Protein AF-A0A9W6LU51-F1 (afdb_monomer)

Foldseek 3Di:
DDPPDDDQWAAQVRVCVLVVHHDDPVNVVVCVVVVQKDFDFFDPDVVSGTIIGGDVVVCVVVVHPDPVPDDDSVPPPDPPPDPPDPPPPVVVVCVVVDDPDDDDDDDPPPDPDPPDPDD

Solvent-accessible surface area (backbone atoms only — not comparable to full-atom values): 7928 Å² total; per-residue (Å²): 134,85,83,77,90,74,73,75,58,42,34,61,70,53,46,18,67,71,72,74,48,89,64,59,72,63,59,54,51,50,38,34,76,70,46,31,29,42,84,42,71,58,39,100,48,95,85,48,48,66,9,38,24,74,36,76,49,34,33,62,78,70,73,37,96,47,87,82,71,58,78,57,81,94,68,62,84,61,86,74,77,65,91,68,70,81,80,58,59,63,61,54,51,45,69,75,68,51,90,76,83,83,84,89,80,82,88,77,78,78,75,81,75,83,79,76,83,79,131

Organism: NCBI:txid29468

Mean predicted aligned error: 16.11 Å

Nearest PDB structures (foldseek):
  3w6j-assembly2_E  TM=8.479E-01  e=8.501E-04  Geobacillus stearothermophilus
  4i98-assembly1_B  TM=8.584E-01  e=2.262E-03  Streptococcus pneumoniae P1031
  3w6j-assembly1_C  TM=8.618E-01  e=3.345E-03  Geobacillus stearothermophilus
  1t6s-assembly1_A  TM=7.977E-01  e=8.900E-03  Chlorobaculum tepidum TLS
  4i98-assembly1_C  TM=8.312E-01  e=1.824E-02  Streptococcus pneumoniae P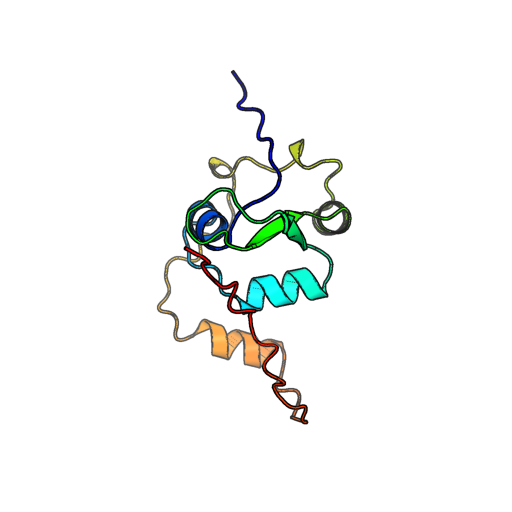1031

Structure (mmCIF, N/CA/C/O backbone):
data_AF-A0A9W6LU51-F1
#
_entry.id   AF-A0A9W6LU51-F1
#
loop_
_atom_site.group_PDB
_atom_site.id
_atom_site.type_sy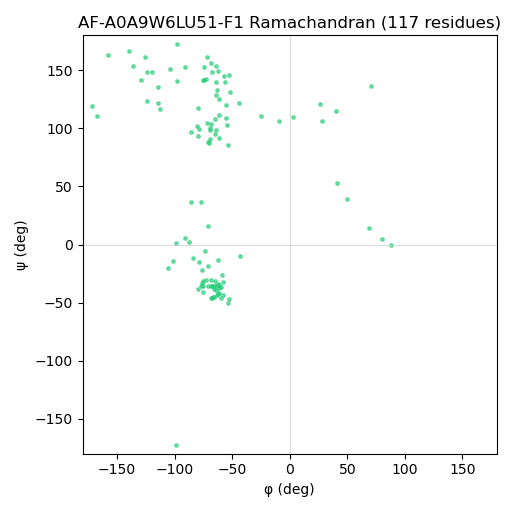mbol
_atom_site.label_atom_id
_atom_site.label_alt_id
_atom_site.label_comp_id
_atom_site.label_asym_id
_atom_site.label_entity_id
_atom_site.label_seq_id
_atom_site.pdbx_PDB_ins_code
_atom_site.Cartn_x
_atom_site.Cartn_y
_atom_site.Cartn_z
_atom_site.occupancy
_atom_site.B_iso_or_equiv
_atom_site.auth_seq_id
_atom_site.auth_comp_id
_atom_site.auth_asym_id
_atom_site.auth_atom_id
_atom_site.pdbx_PDB_model_num
ATOM 1 N N . MET A 1 1 ? 15.615 -6.935 19.944 1.00 36.06 1 MET A N 1
ATOM 2 C CA . MET A 1 1 ? 15.507 -5.647 19.219 1.00 36.06 1 MET A CA 1
ATOM 3 C C . MET A 1 1 ? 14.364 -5.742 18.215 1.00 36.06 1 MET A C 1
ATOM 5 O O . MET A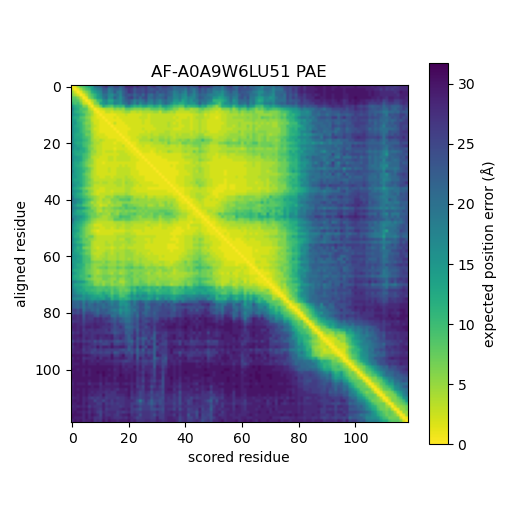 1 1 ? 14.426 -6.615 17.362 1.00 36.06 1 MET A O 1
ATOM 9 N N . ARG A 1 2 ? 13.311 -4.916 18.309 1.00 37.72 2 ARG A N 1
ATOM 10 C CA . ARG A 1 2 ? 12.235 -4.903 17.297 1.00 37.72 2 ARG A CA 1
ATOM 11 C C . ARG A 1 2 ? 12.727 -4.102 16.091 1.00 37.72 2 ARG A C 1
ATOM 13 O O . ARG A 1 2 ? 13.061 -2.927 16.253 1.00 37.72 2 ARG A O 1
ATOM 20 N N . ARG A 1 3 ? 12.844 -4.732 14.916 1.00 41.06 3 ARG A N 1
ATOM 21 C CA . ARG A 1 3 ? 13.161 -4.019 13.670 1.00 41.06 3 ARG A CA 1
ATOM 22 C C . ARG A 1 3 ? 12.025 -3.033 13.423 1.00 41.06 3 ARG A C 1
ATOM 24 O O . ARG A 1 3 ? 10.886 -3.425 13.211 1.00 41.06 3 ARG A O 1
ATOM 31 N N . ARG A 1 4 ? 12.322 -1.744 13.548 1.00 39.88 4 ARG A N 1
ATOM 32 C CA . ARG A 1 4 ? 11.368 -0.678 13.266 1.00 39.88 4 ARG A CA 1
ATOM 33 C C . ARG A 1 4 ? 11.345 -0.539 11.744 1.00 39.88 4 ARG A C 1
ATOM 35 O O . ARG A 1 4 ? 12.278 0.017 11.178 1.00 39.88 4 ARG A O 1
ATOM 42 N N . ALA A 1 5 ? 10.348 -1.124 11.088 1.00 40.16 5 ALA A N 1
ATOM 43 C CA . ALA A 1 5 ? 10.171 -0.955 9.653 1.00 40.16 5 ALA A CA 1
ATOM 44 C C . ALA A 1 5 ? 9.735 0.496 9.369 1.00 40.16 5 ALA A C 1
ATOM 46 O O . ALA A 1 5 ? 8.584 0.871 9.567 1.00 40.16 5 ALA A O 1
ATOM 47 N N . SER A 1 6 ? 10.687 1.324 8.954 1.00 40.72 6 SER A N 1
ATOM 48 C CA . SER A 1 6 ? 10.482 2.476 8.069 1.00 40.72 6 SER A CA 1
ATOM 49 C C . SER A 1 6 ? 11.438 2.218 6.903 1.00 40.72 6 SER A C 1
ATOM 51 O O . SER A 1 6 ? 12.613 1.979 7.192 1.00 40.72 6 SER A O 1
ATOM 53 N N . PRO A 1 7 ? 10.983 2.158 5.634 1.00 50.00 7 PRO A N 1
ATOM 54 C CA . PRO A 1 7 ? 10.007 3.051 5.000 1.00 50.00 7 PRO A CA 1
ATOM 55 C C . PRO A 1 7 ? 8.782 2.320 4.408 1.00 50.00 7 PRO A C 1
ATOM 57 O O . PRO A 1 7 ? 8.881 1.204 3.915 1.00 50.00 7 PRO A O 1
ATOM 60 N N . SER A 1 8 ? 7.615 2.965 4.413 1.00 61.12 8 SER A N 1
ATOM 61 C CA . SER A 1 8 ? 6.321 2.429 3.946 1.00 61.12 8 SER A CA 1
ATOM 62 C C . SER A 1 8 ? 6.201 2.250 2.422 1.00 61.12 8 SER A C 1
ATOM 64 O O . SER A 1 8 ? 5.089 2.139 1.914 1.00 61.12 8 SER A O 1
ATOM 66 N N . SER A 1 9 ? 7.318 2.262 1.692 1.00 75.75 9 SER A N 1
ATOM 67 C CA . SER A 1 9 ? 7.374 2.208 0.230 1.00 75.75 9 SER A CA 1
ATOM 68 C C . SER A 1 9 ? 8.040 0.919 -0.255 1.00 75.75 9 SER A C 1
ATOM 70 O O . SER A 1 9 ? 9.206 0.683 0.065 1.00 75.75 9 SER A O 1
ATOM 72 N N . LEU A 1 10 ? 7.340 0.119 -1.063 1.00 86.56 10 LEU A N 1
ATOM 73 C CA . LEU A 1 10 ? 7.857 -1.124 -1.656 1.00 86.56 10 LEU A CA 1
ATOM 74 C C . LEU A 1 10 ? 7.614 -1.159 -3.167 1.00 86.56 10 LEU A C 1
ATOM 76 O O . LEU A 1 10 ? 6.563 -0.742 -3.647 1.00 86.56 10 LEU A O 1
ATOM 80 N N . THR A 1 11 ? 8.571 -1.678 -3.936 1.00 90.75 11 THR A N 1
ATOM 81 C CA . THR A 1 11 ? 8.373 -1.941 -5.372 1.00 90.75 11 THR A CA 1
ATOM 82 C C . THR A 1 11 ? 7.433 -3.128 -5.568 1.00 90.75 11 THR A C 1
ATOM 84 O O . THR A 1 11 ? 7.282 -3.946 -4.661 1.00 90.75 11 THR A O 1
ATOM 87 N N . ARG A 1 12 ? 6.841 -3.289 -6.763 1.00 90.69 12 ARG A N 1
ATOM 88 C CA . ARG A 1 12 ? 6.048 -4.497 -7.082 1.00 90.69 12 ARG A CA 1
ATOM 89 C C . ARG A 1 12 ? 6.841 -5.775 -6.800 1.00 90.69 12 ARG A C 1
ATOM 91 O O . ARG A 1 12 ? 6.342 -6.660 -6.126 1.00 90.69 12 ARG A O 1
ATOM 98 N N . ALA A 1 13 ? 8.094 -5.836 -7.256 1.00 87.44 13 ALA A N 1
ATOM 99 C CA . ALA A 1 13 ? 8.970 -6.978 -7.001 1.00 87.44 13 ALA A CA 1
ATOM 100 C C . ALA A 1 13 ? 9.229 -7.185 -5.497 1.00 87.44 13 ALA A C 1
ATOM 102 O O . ALA A 1 13 ? 9.277 -8.317 -5.022 1.00 87.44 13 ALA A O 1
ATOM 103 N N . GLY A 1 14 ? 9.368 -6.098 -4.732 1.00 87.81 14 GLY A N 1
ATOM 104 C CA . GLY A 1 14 ? 9.435 -6.150 -3.273 1.00 87.81 14 GLY A CA 1
ATOM 105 C C . GLY A 1 14 ? 8.169 -6.726 -2.635 1.00 87.81 14 GLY A C 1
ATOM 106 O O . GLY A 1 14 ? 8.281 -7.541 -1.724 1.00 87.81 14 GLY A O 1
ATOM 107 N N . LEU A 1 15 ? 6.991 -6.352 -3.138 1.00 87.50 15 LEU A N 1
ATOM 108 C CA . LEU A 1 15 ? 5.704 -6.868 -2.671 1.00 87.50 15 LEU A CA 1
ATOM 109 C C . LEU A 1 15 ? 5.537 -8.359 -2.994 1.00 87.50 15 LEU A C 1
ATOM 111 O O . LEU A 1 15 ? 5.190 -9.111 -2.088 1.00 87.50 15 LEU A O 1
ATOM 115 N N . SER A 1 16 ? 5.859 -8.808 -4.215 1.00 87.62 16 SER A N 1
ATOM 116 C CA . SER A 1 16 ? 5.797 -10.237 -4.576 1.00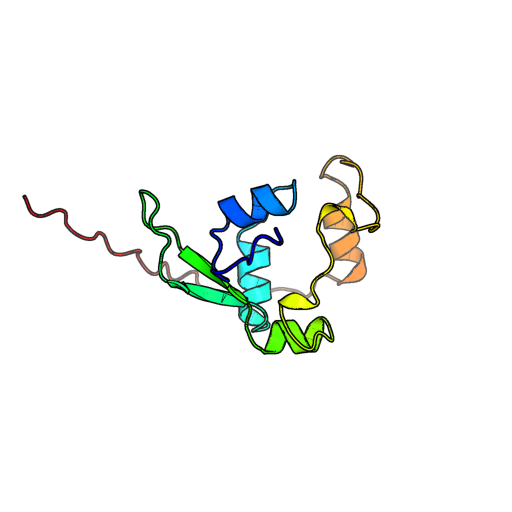 87.62 16 SER A CA 1
ATOM 117 C C . SER A 1 16 ? 6.686 -11.086 -3.655 1.00 87.62 16 SER A C 1
ATOM 119 O O . SER A 1 16 ? 6.269 -12.119 -3.136 1.00 87.62 16 SER A O 1
ATOM 121 N N . ARG A 1 17 ? 7.909 -10.614 -3.359 1.00 86.62 17 ARG A N 1
ATOM 122 C CA . ARG A 1 17 ? 8.822 -11.295 -2.420 1.00 86.62 17 ARG A CA 1
ATOM 123 C C . ARG A 1 17 ? 8.268 -11.383 -0.998 1.00 86.62 17 ARG A C 1
ATOM 125 O O . ARG A 1 17 ? 8.558 -12.350 -0.305 1.00 86.62 17 ARG A O 1
ATOM 132 N N . LEU A 1 18 ? 7.516 -10.373 -0.560 1.00 82.94 18 LEU A N 1
ATOM 133 C CA . LEU A 1 18 ? 6.914 -10.336 0.772 1.00 82.94 18 LEU A CA 1
ATOM 134 C C . LEU A 1 18 ? 5.696 -11.260 0.875 1.00 82.94 18 LEU A C 1
ATOM 136 O O . LEU A 1 18 ? 5.517 -11.925 1.890 1.00 82.94 18 LEU A O 1
ATOM 140 N N . ALA A 1 19 ? 4.869 -11.280 -0.171 1.00 80.25 19 ALA A N 1
ATOM 141 C CA . ALA A 1 19 ? 3.654 -12.083 -0.239 1.00 80.25 19 ALA A CA 1
ATOM 142 C C . ALA A 1 19 ? 3.936 -13.572 -0.502 1.00 80.25 19 ALA A C 1
ATOM 144 O O . ALA A 1 19 ? 3.110 -14.420 -0.178 1.00 80.25 19 ALA A O 1
ATOM 145 N N . GLY A 1 20 ? 5.102 -13.898 -1.069 1.00 82.88 20 GLY A N 1
ATOM 146 C CA . GLY A 1 20 ? 5.483 -15.271 -1.412 1.00 82.88 20 GLY A CA 1
ATOM 147 C C . GLY A 1 20 ? 4.865 -15.783 -2.716 1.00 82.88 20 GLY A C 1
ATOM 148 O O . GLY A 1 20 ? 5.083 -16.934 -3.068 1.00 82.88 20 GLY A O 1
ATOM 149 N N . HIS A 1 21 ? 4.139 -14.934 -3.444 1.00 85.50 21 HIS A N 1
ATOM 150 C CA . HIS A 1 21 ? 3.575 -15.206 -4.765 1.00 85.50 21 HIS A CA 1
ATOM 151 C C . HIS A 1 21 ? 3.714 -13.964 -5.652 1.00 85.50 21 HIS A C 1
ATOM 153 O O . HIS A 1 21 ? 4.009 -12.870 -5.157 1.00 85.50 21 HIS A O 1
ATOM 159 N N . ASP A 1 22 ? 3.512 -14.105 -6.963 1.00 89.12 22 ASP A N 1
ATOM 160 C CA . ASP A 1 22 ? 3.590 -12.943 -7.845 1.00 89.12 22 ASP A CA 1
ATOM 161 C C . ASP A 1 22 ? 2.375 -12.020 -7.679 1.00 89.12 22 ASP A C 1
ATOM 163 O O . ASP A 1 22 ? 1.249 -12.465 -7.453 1.00 89.12 22 ASP A O 1
ATOM 167 N N . ILE A 1 23 ? 2.619 -10.713 -7.758 1.00 88.94 23 ILE A N 1
ATOM 168 C CA . ILE A 1 23 ? 1.589 -9.679 -7.679 1.00 88.94 23 ILE A CA 1
ATOM 169 C C . ILE A 1 23 ? 1.493 -9.006 -9.041 1.00 88.94 23 ILE A C 1
ATOM 171 O O . ILE A 1 23 ? 2.426 -8.334 -9.500 1.00 88.94 23 ILE A O 1
ATOM 175 N N . SER A 1 24 ? 0.328 -9.150 -9.671 1.00 90.25 24 SER A N 1
ATOM 176 C CA . SER A 1 24 ? 0.064 -8.573 -10.983 1.00 90.25 24 SER A CA 1
ATOM 177 C C . SER A 1 24 ? 0.002 -7.041 -10.936 1.00 90.25 24 SER A C 1
ATOM 179 O O . SER A 1 24 ? -0.256 -6.403 -9.909 1.00 90.25 24 SER A O 1
ATOM 181 N N . ARG A 1 25 ? 0.251 -6.416 -12.093 1.00 89.81 25 ARG A N 1
ATOM 182 C CA . ARG A 1 25 ? 0.134 -4.958 -12.247 1.00 89.81 25 ARG A CA 1
ATOM 183 C C . ARG A 1 25 ? -1.309 -4.497 -12.039 1.00 89.81 25 ARG A C 1
ATOM 185 O O . ARG A 1 25 ? -1.522 -3.416 -11.490 1.00 89.81 25 ARG A O 1
ATOM 192 N N . ASP A 1 26 ? -2.272 -5.304 -12.466 1.00 91.75 26 ASP A N 1
ATOM 193 C CA . ASP A 1 26 ? -3.690 -4.960 -12.437 1.00 91.75 26 ASP A CA 1
ATOM 194 C C . ASP A 1 26 ? -4.246 -4.942 -11.014 1.00 91.75 26 ASP A C 1
ATOM 196 O O . ASP A 1 26 ? -4.973 -4.012 -10.672 1.00 91.75 26 ASP A O 1
ATOM 200 N N . ILE A 1 27 ? -3.787 -5.838 -10.132 1.00 93.19 27 ILE A N 1
ATOM 201 C CA . ILE A 1 27 ? -4.116 -5.778 -8.697 1.00 93.19 27 ILE A CA 1
ATOM 202 C C . ILE A 1 27 ? -3.641 -4.453 -8.090 1.00 93.19 27 ILE A C 1
ATOM 204 O O . ILE A 1 27 ? -4.394 -3.777 -7.388 1.00 93.19 27 ILE A O 1
ATOM 208 N N . LEU A 1 28 ? -2.410 -4.025 -8.388 1.00 92.62 28 LEU A N 1
ATOM 209 C CA . LEU A 1 28 ? -1.890 -2.744 -7.892 1.00 92.62 28 LEU A CA 1
ATOM 210 C C . LEU A 1 28 ? -2.654 -1.550 -8.475 1.00 92.62 28 LEU A C 1
ATOM 212 O O . LEU A 1 28 ? -2.924 -0.579 -7.766 1.00 92.62 28 LEU A O 1
ATOM 216 N N . ARG A 1 29 ? -3.041 -1.621 -9.753 1.00 92.44 29 ARG A N 1
ATOM 217 C CA . ARG A 1 29 ? -3.881 -0.602 -10.394 1.00 92.44 29 ARG A CA 1
ATOM 218 C C . ARG A 1 29 ? -5.252 -0.515 -9.721 1.00 92.44 29 ARG A C 1
ATOM 220 O O . ARG A 1 29 ? -5.710 0.594 -9.455 1.00 92.44 29 ARG A O 1
ATOM 227 N N . HIS A 1 30 ? -5.858 -1.651 -9.396 1.00 94.44 30 HIS A N 1
ATOM 228 C CA . HIS A 1 30 ? -7.147 -1.720 -8.718 1.00 94.44 30 HIS A CA 1
ATOM 229 C C . HIS A 1 30 ? -7.068 -1.192 -7.275 1.00 94.44 30 HIS A C 1
ATOM 231 O O . HIS A 1 30 ? -7.851 -0.339 -6.861 1.00 94.44 30 HIS A O 1
ATOM 237 N N . LEU A 1 31 ? -6.053 -1.592 -6.505 1.00 92.81 31 LEU A N 1
ATOM 238 C CA . LEU A 1 31 ? -5.835 -1.053 -5.156 1.00 92.81 31 LEU A CA 1
ATOM 239 C C . LEU A 1 31 ? -5.579 0.462 -5.172 1.00 92.81 31 LEU A C 1
ATOM 241 O O . LEU A 1 31 ? -6.005 1.178 -4.259 1.00 92.81 31 LEU A O 1
ATOM 245 N N . LYS A 1 32 ? -4.905 0.960 -6.216 1.00 94.06 32 LYS A N 1
ATOM 246 C CA . LYS A 1 32 ? -4.716 2.395 -6.447 1.00 94.06 32 LYS A CA 1
ATOM 247 C C . LYS A 1 32 ? -6.043 3.093 -6.748 1.00 94.06 32 LYS A C 1
ATOM 249 O O . LYS A 1 32 ? -6.293 4.146 -6.166 1.00 94.06 32 LYS A O 1
ATOM 254 N N . SER A 1 33 ? -6.899 2.539 -7.612 1.00 93.56 33 SER A N 1
ATOM 255 C CA . SER A 1 33 ? -8.203 3.147 -7.931 1.00 93.56 33 SER A CA 1
ATOM 256 C C . SER A 1 33 ? -9.139 3.181 -6.723 1.00 93.56 33 SER A C 1
ATOM 258 O O . SER A 1 33 ? -9.890 4.137 -6.555 1.00 93.56 33 SER A O 1
ATOM 260 N N . LEU A 1 34 ? -9.035 2.198 -5.825 1.00 94.50 34 LEU A N 1
ATOM 261 C CA . LEU A 1 34 ? -9.736 2.192 -4.536 1.00 94.50 34 LEU A CA 1
ATOM 262 C C .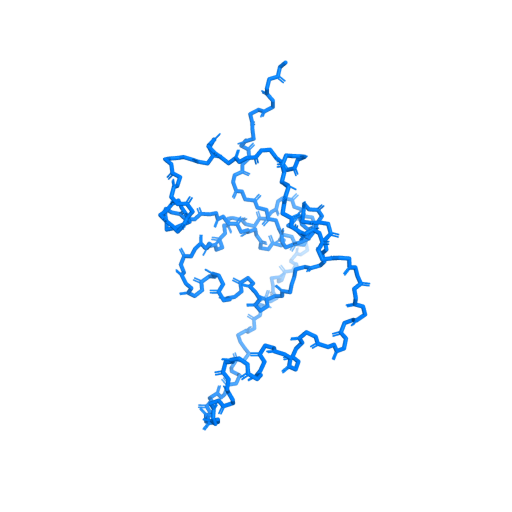 LEU A 1 34 ? -9.142 3.169 -3.505 1.00 94.50 34 LEU A C 1
ATOM 264 O O . LEU A 1 34 ? -9.685 3.313 -2.405 1.00 94.50 34 LEU A O 1
ATOM 268 N N . GLY A 1 35 ? -8.017 3.816 -3.826 1.00 92.38 35 GLY A N 1
ATOM 269 C CA . GLY A 1 35 ? -7.302 4.740 -2.952 1.00 92.38 35 GLY A CA 1
ATOM 270 C C . GLY A 1 35 ? -6.634 4.069 -1.753 1.00 92.38 35 GLY A C 1
ATOM 271 O O . GLY A 1 35 ? -6.272 4.763 -0.807 1.00 92.38 35 GLY A O 1
ATOM 272 N N . VAL A 1 36 ? -6.494 2.740 -1.755 1.00 92.12 36 VAL A N 1
ATOM 273 C CA . VAL A 1 36 ? -5.895 1.953 -0.661 1.00 92.12 36 VAL A CA 1
ATOM 274 C C . VAL A 1 36 ? -4.368 2.069 -0.681 1.00 92.12 36 VAL A C 1
ATOM 276 O O . VAL A 1 36 ? -3.728 2.155 0.369 1.00 92.12 36 VAL A O 1
ATOM 279 N N . ILE A 1 37 ? -3.785 2.143 -1.877 1.00 92.94 37 ILE A N 1
ATOM 280 C CA . ILE A 1 37 ? -2.359 2.407 -2.091 1.00 92.94 37 ILE A CA 1
ATOM 281 C C . ILE A 1 37 ? -2.169 3.603 -3.025 1.00 92.94 37 ILE A C 1
ATOM 283 O O . ILE A 1 37 ? -3.070 3.975 -3.775 1.00 92.94 37 ILE A O 1
ATOM 287 N N . ALA A 1 38 ? -0.978 4.189 -3.005 1.00 91.81 38 ALA A N 1
ATOM 288 C CA . ALA A 1 38 ? -0.584 5.265 -3.904 1.00 91.81 38 ALA A CA 1
ATOM 289 C C . ALA A 1 38 ? 0.840 5.038 -4.436 1.00 91.81 38 ALA A C 1
ATOM 291 O O . ALA A 1 38 ? 1.644 4.384 -3.765 1.00 91.81 38 ALA A O 1
ATOM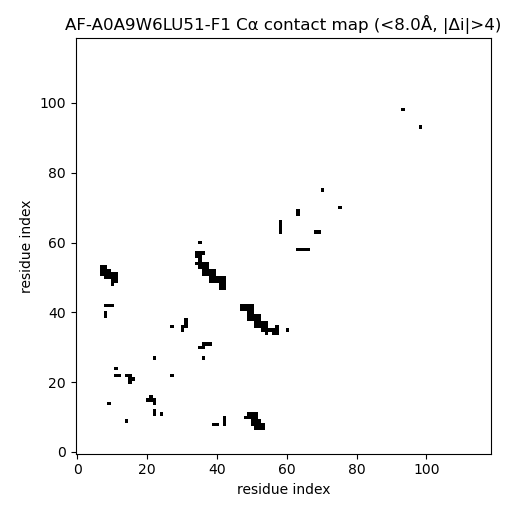 292 N N . PRO A 1 39 ? 1.178 5.563 -5.628 1.00 91.81 39 PRO A N 1
ATOM 293 C CA . PRO A 1 39 ? 2.566 5.616 -6.065 1.00 91.81 39 PRO A CA 1
ATOM 294 C C . PRO A 1 39 ? 3.360 6.530 -5.122 1.00 91.81 39 PRO A C 1
ATOM 296 O O . PRO A 1 39 ? 2.956 7.656 -4.832 1.00 91.81 39 PRO A O 1
ATOM 299 N N . GLY A 1 40 ? 4.472 6.015 -4.618 1.00 87.38 40 GLY A N 1
ATOM 300 C CA . GLY A 1 40 ? 5.446 6.734 -3.811 1.00 87.38 40 GLY A CA 1
ATOM 301 C C . GLY A 1 40 ? 6.647 7.207 -4.636 1.00 87.38 40 GLY A C 1
ATOM 302 O O . GLY A 1 40 ? 6.662 7.063 -5.862 1.00 87.38 40 GLY A O 1
ATOM 303 N N . PRO A 1 41 ? 7.682 7.754 -3.974 1.00 86.44 41 PRO A N 1
ATOM 304 C CA . PRO A 1 41 ? 8.940 8.078 -4.636 1.00 86.44 41 PRO A CA 1
ATOM 305 C C . PRO A 1 41 ? 9.533 6.831 -5.300 1.00 86.44 41 PRO A C 1
ATOM 307 O O . PRO A 1 41 ? 9.401 5.720 -4.784 1.00 86.44 41 PRO A O 1
ATOM 310 N N . ARG A 1 42 ? 10.185 7.012 -6.453 1.00 87.00 42 ARG A N 1
ATOM 311 C CA . ARG A 1 42 ? 10.874 5.914 -7.143 1.00 87.00 42 ARG A CA 1
ATOM 312 C C . ARG A 1 42 ? 11.901 5.272 -6.209 1.00 87.00 42 ARG A C 1
ATOM 314 O O . ARG A 1 42 ? 12.572 5.964 -5.442 1.00 87.00 42 ARG A O 1
ATOM 321 N N . ALA A 1 43 ? 11.994 3.947 -6.257 1.00 84.81 43 ALA A N 1
ATOM 322 C CA . ALA A 1 43 ? 12.921 3.213 -5.410 1.00 84.81 43 ALA A CA 1
ATOM 323 C C . ALA A 1 43 ? 14.379 3.511 -5.808 1.00 84.81 43 ALA A C 1
ATOM 325 O O . ALA A 1 43 ? 14.653 3.698 -6.995 1.00 84.81 43 ALA A O 1
ATOM 326 N N . PRO A 1 44 ? 15.330 3.496 -4.854 1.00 81.88 44 PRO A N 1
ATOM 327 C CA . PRO A 1 44 ? 16.758 3.703 -5.113 1.00 81.88 44 PRO A CA 1
ATOM 328 C C . PRO A 1 44 ? 17.427 2.449 -5.716 1.00 81.88 44 PRO A C 1
ATOM 330 O O . PRO A 1 44 ? 18.553 2.101 -5.371 1.00 81.88 44 PRO A O 1
ATOM 333 N N . GLU A 1 45 ? 16.709 1.728 -6.575 1.00 83.75 45 GLU A N 1
ATOM 334 C CA . GLU A 1 45 ? 17.172 0.535 -7.284 1.00 83.75 45 GLU A CA 1
ATOM 335 C C . GLU A 1 45 ? 17.480 0.908 -8.749 1.00 83.75 45 GLU A C 1
ATOM 337 O O . GLU A 1 45 ? 16.843 1.821 -9.287 1.00 83.75 45 GLU A O 1
ATOM 342 N N . PRO A 1 46 ? 18.424 0.224 -9.426 1.00 79.44 46 PRO A N 1
ATOM 343 C CA . PRO A 1 46 ? 18.666 0.424 -10.854 1.00 79.44 46 PRO A CA 1
ATOM 344 C C . PRO A 1 46 ? 17.368 0.311 -11.668 1.00 79.44 46 PRO A C 1
ATOM 346 O O . PRO A 1 46 ? 16.593 -0.626 -11.485 1.00 79.44 46 PRO A O 1
ATOM 349 N N . GLY A 1 47 ? 17.114 1.285 -12.546 1.00 86.88 47 GLY A N 1
ATOM 350 C CA . GLY A 1 47 ? 15.846 1.411 -13.280 1.00 86.88 47 GLY A CA 1
ATOM 351 C C . GLY A 1 47 ? 14.762 2.218 -12.555 1.00 86.88 47 GLY A C 1
ATOM 352 O O . GLY A 1 47 ? 13.674 2.393 -13.101 1.00 86.88 47 GLY A O 1
ATOM 353 N N . ALA A 1 48 ? 15.049 2.713 -11.345 1.00 85.50 48 ALA A N 1
ATOM 354 C CA . ALA A 1 48 ? 14.196 3.594 -10.547 1.00 85.50 48 ALA A CA 1
ATOM 355 C C . ALA A 1 48 ? 12.702 3.200 -10.588 1.00 85.50 48 ALA A C 1
ATOM 357 O O . ALA A 1 48 ? 11.849 4.023 -10.950 1.00 85.50 48 ALA A O 1
ATOM 358 N N . PRO A 1 49 ? 12.353 1.935 -10.285 1.00 89.06 49 PRO A N 1
ATOM 359 C CA . PRO A 1 49 ? 10.985 1.460 -10.422 1.00 89.06 49 PRO A CA 1
ATOM 360 C C . PRO A 1 49 ? 10.039 2.200 -9.470 1.00 89.06 49 PRO A C 1
ATOM 362 O O . PRO A 1 49 ? 10.433 2.686 -8.406 1.00 89.06 49 PRO A O 1
ATOM 365 N N . ILE A 1 50 ? 8.761 2.263 -9.851 1.00 88.75 50 ILE A N 1
ATOM 366 C CA . ILE A 1 50 ? 7.710 2.856 -9.018 1.00 88.75 50 ILE A CA 1
ATOM 367 C C . ILE A 1 50 ? 7.612 2.068 -7.707 1.00 88.75 50 ILE A C 1
ATOM 369 O O . ILE A 1 50 ? 7.412 0.848 -7.715 1.00 88.75 50 ILE A O 1
ATOM 373 N N . ALA A 1 51 ? 7.732 2.775 -6.584 1.00 91.12 51 ALA A N 1
ATOM 374 C CA . ALA A 1 51 ? 7.399 2.232 -5.277 1.00 91.12 51 ALA A CA 1
ATOM 375 C C . ALA A 1 51 ? 5.936 2.535 -4.942 1.00 91.12 51 ALA A C 1
ATOM 377 O O . ALA A 1 51 ? 5.368 3.524 -5.400 1.00 91.12 51 ALA A O 1
ATOM 378 N N . TRP A 1 52 ? 5.334 1.695 -4.115 1.00 91.69 52 TRP A N 1
ATOM 379 C CA . TRP A 1 52 ? 3.956 1.809 -3.661 1.00 91.69 52 TRP A CA 1
ATOM 380 C C . TRP A 1 52 ? 3.931 2.065 -2.166 1.00 91.69 52 TRP A C 1
ATOM 382 O O . TRP A 1 52 ? 4.660 1.414 -1.420 1.00 91.69 52 TRP A O 1
ATOM 392 N N . VAL A 1 53 ? 3.086 3.001 -1.745 1.00 91.25 53 VAL A N 1
ATOM 393 C CA . VAL A 1 53 ? 2.874 3.365 -0.343 1.00 91.25 53 VAL A CA 1
ATOM 394 C C . VAL A 1 53 ? 1.425 3.133 0.064 1.00 91.25 53 VAL A C 1
ATOM 396 O O . VAL A 1 53 ? 0.505 3.286 -0.738 1.00 91.25 53 VAL A O 1
ATOM 399 N N . THR A 1 54 ? 1.208 2.784 1.329 1.00 90.56 54 THR A N 1
ATOM 400 C CA . THR A 1 54 ? -0.133 2.685 1.922 1.00 90.56 54 THR A CA 1
ATOM 401 C C . THR A 1 54 ? -0.704 4.070 2.214 1.00 90.56 54 THR A C 1
ATOM 403 O O . THR A 1 54 ? 0.018 4.950 2.691 1.00 90.56 54 THR A O 1
ATOM 406 N N . THR A 1 55 ? -2.002 4.258 1.999 1.00 91.56 55 THR A N 1
ATOM 407 C CA . THR A 1 55 ? -2.704 5.513 2.314 1.00 91.56 55 THR A CA 1
ATOM 408 C C . THR A 1 55 ? -3.431 5.425 3.666 1.00 91.56 55 THR A C 1
ATOM 410 O O . THR A 1 55 ? -3.560 4.340 4.234 1.00 91.56 55 THR A O 1
ATOM 413 N N . PRO A 1 56 ? -3.997 6.529 4.190 1.00 91.19 56 PRO A N 1
ATOM 414 C CA . PRO A 1 56 ? -4.890 6.461 5.349 1.00 91.19 56 PRO A CA 1
ATOM 415 C C . PRO A 1 56 ? -6.124 5.570 5.130 1.00 91.19 56 PRO A C 1
ATOM 417 O O . PRO A 1 56 ? -6.654 5.012 6.089 1.00 91.19 56 PRO A O 1
ATOM 420 N N . ARG A 1 57 ? -6.575 5.395 3.879 1.00 91.19 57 ARG A N 1
ATOM 421 C CA . ARG A 1 57 ? -7.713 4.524 3.556 1.00 91.19 57 ARG A CA 1
ATOM 422 C C . ARG A 1 57 ? -7.394 3.050 3.788 1.00 91.19 57 ARG A C 1
ATOM 424 O O . ARG A 1 57 ? -8.284 2.314 4.190 1.00 91.19 57 ARG A O 1
ATOM 431 N N . PHE A 1 58 ? -6.135 2.638 3.624 1.00 90.81 58 PHE A N 1
ATOM 432 C CA . PHE A 1 58 ? -5.683 1.303 4.021 1.00 90.81 58 PHE A CA 1
ATOM 433 C C . PHE A 1 58 ? -6.021 1.024 5.490 1.00 90.81 58 PHE A C 1
ATOM 435 O O . PHE A 1 58 ? -6.677 0.038 5.801 1.00 90.81 58 PHE A O 1
ATOM 442 N N . LEU A 1 59 ? -5.660 1.939 6.392 1.00 90.44 59 LEU A N 1
ATOM 443 C CA . LEU A 1 59 ? -5.928 1.776 7.823 1.00 90.44 59 LEU A CA 1
ATOM 444 C C . LEU A 1 59 ? -7.428 1.641 8.118 1.00 90.44 59 LEU A C 1
ATOM 446 O O . LEU A 1 59 ? -7.814 0.840 8.959 1.00 90.44 59 LEU A O 1
ATOM 450 N N . GLN A 1 60 ? -8.277 2.365 7.383 1.00 91.81 60 GLN A N 1
ATOM 451 C CA . GLN A 1 60 ? -9.733 2.272 7.523 1.00 91.81 60 GLN A CA 1
ATOM 452 C C . GLN A 1 60 ? -10.279 0.919 7.051 1.00 91.81 60 GLN A C 1
ATOM 454 O O . GLN A 1 60 ? -11.081 0.315 7.756 1.00 91.81 60 GLN A O 1
ATOM 459 N N . VAL A 1 61 ? -9.833 0.431 5.887 1.00 89.06 61 VAL A N 1
ATOM 460 C CA . VAL A 1 61 ? -10.278 -0.853 5.312 1.00 89.06 61 VAL A CA 1
ATOM 461 C C . VAL A 1 61 ? -9.870 -2.031 6.197 1.00 89.06 61 VAL A C 1
ATOM 463 O O . VAL A 1 61 ? -10.660 -2.948 6.392 1.00 89.06 61 VAL A O 1
ATOM 466 N N . PHE A 1 62 ? -8.667 -1.982 6.773 1.00 86.50 62 PHE A N 1
ATOM 467 C CA . PHE A 1 62 ? -8.152 -3.030 7.658 1.00 86.50 62 PHE A CA 1
ATOM 468 C C . PHE A 1 62 ? -8.474 -2.795 9.144 1.00 86.50 62 PHE A C 1
ATOM 470 O O . PHE A 1 62 ? -8.009 -3.554 9.990 1.00 86.50 62 PHE A O 1
ATOM 477 N N . ALA A 1 63 ? -9.258 -1.759 9.469 1.00 89.56 63 ALA A N 1
ATOM 478 C CA . ALA A 1 63 ? -9.618 -1.370 10.835 1.00 89.56 63 ALA A CA 1
ATOM 479 C C . ALA A 1 63 ? -8.407 -1.247 11.791 1.00 89.56 63 ALA A C 1
ATOM 481 O O . ALA A 1 63 ? -8.476 -1.614 12.965 1.00 89.56 63 ALA A O 1
ATOM 482 N N . LEU A 1 64 ? -7.291 -0.713 11.286 1.00 87.31 64 LEU A N 1
ATOM 483 C CA . LEU A 1 64 ? -6.043 -0.523 12.026 1.00 87.31 64 LEU A CA 1
ATOM 484 C C . LEU A 1 64 ? -5.937 0.913 12.549 1.00 87.31 64 LEU A C 1
ATOM 486 O O . LEU A 1 64 ? -6.243 1.870 11.838 1.00 87.31 64 LEU A O 1
ATOM 490 N N . GLY A 1 65 ? -5.428 1.083 13.771 1.00 85.31 65 GLY A N 1
ATOM 491 C CA . GLY A 1 65 ? -5.087 2.409 14.300 1.00 85.31 65 GLY A CA 1
ATOM 492 C C . GLY A 1 65 ? -3.800 2.964 13.684 1.00 85.31 65 GLY A C 1
ATOM 493 O O . GLY A 1 65 ? -3.643 4.173 13.505 1.00 85.31 65 GLY A O 1
ATOM 494 N N . SER A 1 66 ? -2.870 2.077 13.339 1.00 85.56 66 SER A N 1
ATOM 495 C CA . SER A 1 66 ? -1.581 2.407 12.750 1.00 85.56 66 SER A CA 1
ATOM 496 C C . SER A 1 66 ? -0.987 1.217 11.994 1.00 85.56 66 SER A C 1
ATOM 498 O O . SER A 1 66 ? -1.329 0.065 12.238 1.00 85.56 66 SER A O 1
ATOM 500 N N . LEU A 1 67 ? 0.004 1.474 11.134 1.00 83.75 67 LEU A N 1
ATOM 501 C CA . LEU A 1 67 ? 0.769 0.406 10.472 1.00 83.75 67 LEU A CA 1
ATOM 502 C C . LEU A 1 67 ? 1.543 -0.493 11.456 1.00 83.75 67 LEU A C 1
ATOM 504 O O . L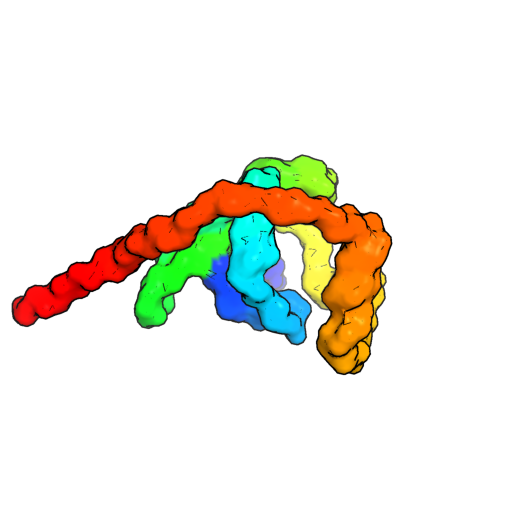EU A 1 67 ? 2.034 -1.542 11.060 1.00 83.75 67 LEU A O 1
ATOM 508 N N . ARG A 1 68 ? 1.690 -0.092 12.727 1.00 83.25 68 ARG A N 1
ATOM 509 C CA . ARG A 1 68 ? 2.330 -0.921 13.763 1.00 83.25 68 ARG A CA 1
ATOM 510 C C . ARG A 1 68 ? 1.410 -2.005 14.307 1.00 83.25 68 ARG A C 1
ATOM 512 O O . ARG A 1 68 ? 1.905 -2.913 14.960 1.00 83.25 68 ARG A O 1
ATOM 519 N N . ASP A 1 69 ? 0.115 -1.881 14.041 1.00 82.56 69 ASP A N 1
ATOM 520 C CA . ASP A 1 69 ? -0.901 -2.845 14.453 1.00 82.56 69 ASP A CA 1
ATOM 521 C C . ASP A 1 69 ? -1.058 -3.966 13.415 1.00 82.56 69 ASP A C 1
ATOM 523 O O . ASP A 1 69 ? -1.902 -4.844 13.572 1.00 82.56 69 ASP A O 1
ATOM 527 N N . LEU A 1 70 ? -0.247 -3.943 12.346 1.00 82.25 70 LEU A N 1
ATOM 528 C CA . LEU A 1 70 ? -0.185 -5.030 11.381 1.00 82.25 70 LEU A CA 1
ATOM 529 C C . LEU A 1 70 ? 0.328 -6.312 12.061 1.00 82.25 70 LEU A C 1
ATOM 531 O O . LEU A 1 70 ? 1.341 -6.253 12.765 1.00 82.25 70 LEU A O 1
ATOM 535 N N . PRO A 1 71 ? -0.335 -7.462 11.838 1.00 79.19 71 PRO A N 1
ATOM 536 C CA . PRO A 1 71 ? 0.154 -8.747 12.318 1.00 79.19 71 PRO A CA 1
ATOM 537 C C . PRO A 1 71 ? 1.504 -9.084 11.673 1.00 79.19 71 PRO A C 1
ATOM 539 O O . PRO A 1 71 ? 1.778 -8.706 10.531 1.00 79.19 71 PRO A O 1
ATOM 542 N N . ASP A 1 72 ? 2.347 -9.817 12.402 1.00 73.06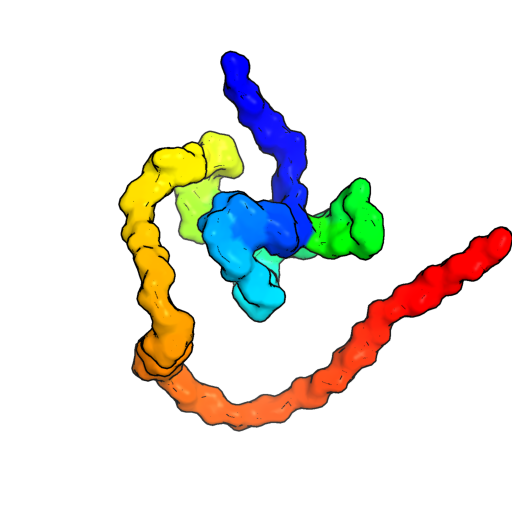 72 ASP A N 1
ATOM 543 C CA . ASP A 1 72 ? 3.602 -10.327 11.853 1.00 73.06 72 ASP A CA 1
ATOM 544 C C . ASP A 1 72 ? 3.294 -11.316 10.719 1.00 73.06 72 ASP A C 1
ATOM 546 O O . ASP A 1 72 ? 2.388 -12.144 10.836 1.00 73.06 72 ASP A O 1
ATOM 550 N N . LEU A 1 73 ? 4.071 -11.268 9.634 1.00 68.50 73 LEU A N 1
ATOM 551 C CA . LEU A 1 73 ? 3.864 -12.126 8.458 1.00 68.50 73 LEU A CA 1
ATOM 552 C C . LEU A 1 73 ? 3.910 -13.622 8.807 1.00 68.50 73 LEU A C 1
ATOM 554 O O . LEU A 1 73 ? 3.166 -14.412 8.233 1.00 68.50 73 LEU A O 1
ATOM 558 N N . ASP A 1 74 ? 4.723 -13.996 9.798 1.00 65.31 74 ASP A N 1
ATOM 559 C CA . ASP A 1 74 ? 4.836 -15.372 10.303 1.00 65.31 74 ASP A CA 1
ATOM 560 C C . ASP A 1 74 ? 3.597 -15.833 11.092 1.00 65.31 74 ASP A C 1
ATOM 562 O O . ASP A 1 74 ? 3.390 -17.029 11.281 1.00 65.31 74 ASP A O 1
ATOM 566 N N . THR A 1 75 ? 2.769 -14.889 11.550 1.00 64.56 75 THR A N 1
ATOM 567 C CA . THR A 1 75 ? 1.538 -15.139 12.321 1.00 64.56 75 THR A CA 1
ATOM 568 C C . THR A 1 75 ? 0.271 -15.086 11.472 1.00 64.56 75 THR A C 1
ATOM 570 O O . THR A 1 75 ? -0.827 -15.257 12.000 1.00 64.56 75 THR A O 1
ATOM 573 N N . LEU A 1 76 ? 0.402 -14.863 10.158 1.00 62.22 76 LEU A N 1
ATOM 574 C CA . LEU A 1 76 ? -0.717 -14.929 9.224 1.00 62.22 76 LEU A CA 1
ATOM 575 C C . LEU A 1 76 ? -1.179 -16.384 9.073 1.00 62.22 76 LEU A C 1
ATOM 577 O O . LEU A 1 76 ? -0.708 -17.122 8.209 1.00 62.22 76 LEU A O 1
ATOM 581 N N . ASP A 1 77 ? -2.135 -16.775 9.911 1.00 55.47 77 ASP A N 1
ATOM 582 C CA . ASP A 1 77 ? -2.836 -18.066 9.874 1.00 55.47 77 ASP A CA 1
ATOM 583 C C . ASP A 1 77 ? -4.034 -18.020 8.899 1.00 55.47 77 ASP A C 1
ATOM 585 O O . ASP A 1 77 ? -5.119 -18.545 9.147 1.00 55.47 77 ASP A O 1
ATOM 589 N N . GLY A 1 78 ? -3.865 -17.300 7.784 1.00 56.22 78 GLY A N 1
ATOM 590 C CA . GLY A 1 78 ? -4.816 -17.325 6.677 1.00 56.22 78 GLY A CA 1
ATOM 591 C C . GLY A 1 78 ? -4.678 -18.638 5.904 1.00 56.22 78 GLY A C 1
ATOM 592 O O . GLY A 1 78 ? -3.585 -19.215 5.891 1.00 56.22 78 GLY A O 1
ATOM 593 N N . PRO A 1 79 ? -5.739 -19.134 5.240 1.00 46.94 79 PRO A N 1
ATOM 594 C CA . PRO A 1 79 ? -5.606 -20.284 4.360 1.00 46.94 79 PRO A CA 1
ATOM 595 C C . PRO A 1 79 ? -4.523 -19.964 3.330 1.00 46.94 79 PRO A C 1
ATOM 597 O O . PRO A 1 79 ? -4.717 -19.135 2.444 1.00 46.94 79 PRO A O 1
ATOM 600 N N . ARG A 1 80 ? -3.360 -20.615 3.451 1.00 50.66 80 ARG A N 1
ATOM 601 C CA . ARG A 1 80 ? -2.434 -20.728 2.329 1.00 50.66 80 ARG A CA 1
ATOM 602 C C . ARG A 1 80 ? -3.203 -21.538 1.305 1.00 50.66 80 ARG A C 1
ATOM 604 O O . ARG A 1 80 ? -3.326 -22.757 1.450 1.00 50.66 80 ARG A O 1
ATOM 611 N N . VAL A 1 81 ? -3.802 -20.846 0.341 1.00 52.34 81 VAL A N 1
ATOM 612 C CA . VAL A 1 81 ? -4.196 -21.471 -0.911 1.00 52.34 81 VAL A CA 1
ATOM 613 C C . VAL A 1 81 ? -2.914 -22.103 -1.431 1.00 52.34 81 VAL A C 1
ATOM 615 O O . VAL A 1 81 ? -1.969 -21.420 -1.811 1.00 52.34 81 VAL A O 1
ATOM 618 N N . ARG A 1 82 ? -2.823 -23.426 -1.257 1.00 47.19 82 ARG A N 1
ATOM 619 C CA . ARG A 1 82 ? -1.809 -24.238 -1.923 1.00 47.19 82 ARG A CA 1
ATOM 620 C C . ARG A 1 82 ? -1.917 -23.908 -3.396 1.00 47.19 82 ARG A C 1
ATOM 622 O O . ARG A 1 82 ? -3.035 -23.645 -3.839 1.00 47.19 82 ARG A O 1
ATOM 629 N N . GLU A 1 83 ? -0.794 -23.916 -4.099 1.00 52.47 83 GLU A N 1
ATOM 630 C CA . GLU A 1 83 ? -0.749 -23.790 -5.548 1.00 52.47 83 GLU A CA 1
ATOM 631 C C . GLU A 1 83 ? -1.666 -24.858 -6.171 1.00 52.47 83 GLU A C 1
ATOM 633 O O . GLU A 1 83 ? -1.265 -25.984 -6.448 1.00 52.47 83 GLU A O 1
ATOM 638 N N . ALA A 1 84 ? -2.949 -24.534 -6.290 1.00 49.53 84 ALA A N 1
ATOM 639 C CA . ALA A 1 84 ? -3.879 -25.193 -7.165 1.00 49.53 84 ALA A CA 1
ATOM 640 C C . ALA A 1 84 ? -3.669 -24.447 -8.468 1.00 49.53 84 ALA A C 1
ATOM 642 O O . ALA A 1 84 ? -4.101 -23.306 -8.600 1.00 49.53 84 ALA A O 1
ATOM 643 N N . GLU A 1 85 ? -2.842 -25.068 -9.302 1.00 51.72 85 GLU A N 1
ATOM 644 C CA . GLU A 1 85 ? -2.768 -24.928 -10.752 1.00 51.72 85 GLU A CA 1
ATOM 645 C C . GLU A 1 85 ? -3.762 -23.878 -11.286 1.00 51.72 85 GLU A C 1
ATOM 647 O O . GLU A 1 85 ? -4.978 -24.066 -11.216 1.00 51.72 85 GLU A O 1
ATOM 652 N N . ASP A 1 86 ? -3.188 -22.759 -11.739 1.00 51.91 86 ASP A N 1
ATOM 653 C CA . ASP A 1 86 ? -3.750 -21.445 -12.104 1.00 51.91 86 ASP A CA 1
ATOM 654 C C . ASP A 1 86 ? -5.060 -21.426 -12.927 1.00 51.91 86 ASP A C 1
ATOM 656 O O . ASP A 1 86 ? -5.680 -20.378 -13.066 1.00 51.91 86 ASP A O 1
ATOM 660 N N . ASP A 1 87 ? -5.545 -22.551 -13.445 1.00 55.88 87 ASP A N 1
ATOM 661 C CA . ASP A 1 87 ? -6.576 -22.575 -14.487 1.00 55.88 87 ASP A CA 1
ATOM 662 C C . ASP A 1 87 ? -8.028 -22.455 -13.971 1.00 55.88 87 ASP A C 1
ATOM 664 O O . ASP A 1 87 ? -8.957 -22.268 -14.756 1.00 55.88 87 ASP A O 1
ATOM 668 N N . GLY A 1 88 ? -8.269 -22.582 -12.659 1.00 54.22 88 GLY A N 1
ATOM 669 C CA . GLY A 1 88 ? -9.633 -22.674 -12.103 1.00 54.22 88 GLY A CA 1
ATOM 670 C C . GLY A 1 88 ? -10.157 -21.433 -11.377 1.00 54.22 88 GLY A C 1
ATOM 671 O O . GLY A 1 88 ? -11.366 -21.295 -11.181 1.00 54.22 88 GLY A O 1
ATOM 672 N N . VAL A 1 89 ? -9.267 -20.542 -10.937 1.00 59.62 89 VAL A N 1
ATOM 673 C CA . VAL A 1 89 ? -9.636 -19.401 -10.081 1.00 59.62 89 VAL A CA 1
ATOM 674 C C . VAL A 1 89 ? -10.240 -18.258 -10.888 1.00 59.62 89 VAL A C 1
ATOM 676 O O . VAL A 1 89 ? -11.215 -17.667 -10.443 1.00 59.62 89 VAL A O 1
ATOM 679 N N . GLU A 1 90 ? -9.727 -17.982 -12.086 1.00 55.16 90 GLU A N 1
ATOM 680 C CA . GLU A 1 90 ? -10.226 -16.900 -12.946 1.00 55.16 90 GLU A CA 1
ATOM 681 C C . GLU A 1 90 ? -11.680 -17.148 -13.378 1.00 55.16 90 GLU A C 1
ATOM 683 O O . GLU A 1 90 ? -12.529 -16.277 -13.213 1.00 55.16 90 GLU A O 1
ATOM 688 N N . ALA A 1 91 ? -12.008 -18.385 -13.768 1.00 57.59 91 ALA A N 1
ATOM 689 C CA . ALA A 1 91 ? -13.373 -18.783 -14.113 1.00 57.59 91 ALA A CA 1
ATOM 690 C C . ALA A 1 91 ? -14.342 -18.741 -12.914 1.00 57.59 91 ALA A C 1
ATOM 692 O O . ALA A 1 91 ? -15.511 -18.395 -13.069 1.00 57.59 91 ALA A O 1
ATOM 693 N N . ALA A 1 92 ? -13.871 -19.077 -11.706 1.00 60.56 92 ALA A N 1
ATOM 694 C CA . ALA A 1 92 ? -14.702 -19.036 -10.500 1.00 60.56 92 ALA A CA 1
ATOM 695 C C . ALA A 1 92 ? -14.985 -17.600 -10.024 1.00 60.56 92 ALA A C 1
ATOM 697 O O . ALA A 1 92 ? -16.030 -17.335 -9.428 1.00 60.56 92 ALA A O 1
ATOM 698 N N . LEU A 1 93 ? -14.057 -16.672 -10.271 1.00 62.94 93 LEU A N 1
ATOM 699 C CA . LEU A 1 93 ? -14.228 -15.254 -9.951 1.00 62.94 93 LEU A CA 1
ATOM 700 C C . LEU A 1 93 ? -15.169 -14.563 -10.948 1.00 62.94 93 LEU A C 1
ATOM 702 O O . LEU A 1 93 ? -15.970 -13.726 -10.531 1.00 62.94 93 LEU A O 1
ATOM 706 N N . ASP A 1 94 ? -15.118 -14.958 -12.221 1.00 59.88 94 ASP A N 1
ATOM 707 C CA . ASP A 1 94 ? -16.011 -14.476 -13.281 1.00 59.88 94 ASP A CA 1
ATOM 708 C C . ASP A 1 94 ? -17.470 -14.938 -13.064 1.00 59.88 94 ASP A C 1
ATOM 710 O O . ASP A 1 94 ? -18.407 -14.163 -13.251 1.00 59.88 94 ASP A O 1
ATOM 714 N N . ASP A 1 95 ? -17.679 -16.157 -12.543 1.00 59.91 95 ASP A N 1
ATOM 715 C CA . ASP A 1 95 ? -19.009 -16.681 -12.169 1.00 59.91 95 ASP A CA 1
ATOM 716 C C . ASP A 1 95 ? -19.625 -15.947 -10.958 1.00 59.91 95 ASP A C 1
ATOM 718 O O . ASP A 1 95 ? -20.831 -15.700 -10.912 1.00 59.91 95 ASP A O 1
ATOM 722 N N . VAL A 1 96 ? -18.798 -15.539 -9.984 1.00 66.62 96 VAL A N 1
ATOM 723 C CA . VAL A 1 96 ? -19.249 -14.785 -8.795 1.00 66.62 96 VAL A CA 1
ATOM 724 C C . VAL A 1 96 ? -19.529 -13.312 -9.102 1.00 66.62 96 VAL A C 1
ATOM 726 O O . VAL A 1 96 ? -20.403 -12.719 -8.462 1.00 66.62 96 VAL A O 1
ATOM 729 N N . LEU A 1 97 ? -18.788 -12.701 -10.031 1.00 64.56 97 LEU A N 1
ATOM 730 C CA . LEU A 1 97 ? -18.885 -11.265 -10.322 1.00 64.56 97 LEU A CA 1
ATOM 731 C C . LEU A 1 97 ? -19.694 -10.929 -11.582 1.00 64.56 97 LEU A C 1
ATOM 733 O O . LEU A 1 97 ? -20.138 -9.788 -11.695 1.00 64.56 97 LEU A O 1
ATOM 737 N N . GLY A 1 98 ? -19.973 -11.913 -12.438 1.00 49.88 98 GLY A N 1
ATOM 738 C CA . GLY A 1 98 ? -20.792 -11.792 -13.641 1.00 49.88 98 GLY A CA 1
ATOM 739 C C . GLY A 1 98 ? -20.114 -10.981 -14.760 1.00 49.88 98 GLY A C 1
ATOM 740 O O . GLY A 1 98 ? -19.572 -9.906 -14.493 1.00 49.88 98 GLY A O 1
ATOM 741 N N . PRO A 1 99 ? -20.181 -11.429 -16.029 1.00 51.38 99 PRO A N 1
ATOM 742 C CA . PRO A 1 99 ? -19.685 -10.649 -17.155 1.00 51.38 99 PRO A CA 1
ATOM 743 C C . PRO A 1 99 ? -20.581 -9.418 -17.332 1.00 51.38 99 PRO A C 1
ATOM 745 O O . PRO A 1 99 ? -21.718 -9.508 -17.790 1.00 51.38 99 PRO A O 1
ATOM 748 N N . GLY A 1 100 ? -20.093 -8.259 -16.898 1.00 52.25 100 GLY A N 1
ATOM 749 C CA . GLY A 1 100 ? -20.670 -6.973 -17.262 1.00 52.25 100 GLY A CA 1
ATOM 750 C C . GLY A 1 100 ? -20.174 -6.600 -18.651 1.00 52.25 100 GLY A C 1
ATOM 751 O O . GLY A 1 100 ? -19.027 -6.180 -18.782 1.00 52.25 100 GLY A O 1
ATOM 752 N N . ASP A 1 101 ? -21.026 -6.793 -19.656 1.00 53.53 101 ASP A N 1
ATOM 753 C CA . ASP A 1 101 ? -20.785 -6.459 -21.059 1.00 53.53 101 ASP A CA 1
ATOM 754 C C . ASP A 1 101 ? -20.127 -5.067 -21.261 1.00 53.53 101 ASP A C 1
ATOM 756 O O . ASP A 1 101 ? -20.649 -4.039 -20.831 1.00 53.53 101 ASP A O 1
ATOM 760 N N . GLU A 1 102 ? -18.955 -5.094 -21.905 1.00 53.91 102 GLU A N 1
ATOM 761 C CA . GLU A 1 102 ? -18.420 -4.222 -22.969 1.00 53.91 102 GLU A CA 1
ATOM 762 C C . GLU A 1 102 ? -18.924 -2.755 -23.093 1.00 53.91 102 GLU A C 1
ATOM 764 O O . GLU A 1 102 ? -20.064 -2.530 -23.477 1.00 53.91 102 GLU A O 1
ATOM 769 N N . GLU A 1 103 ? -18.031 -1.751 -22.991 1.00 42.62 103 GLU A N 1
ATOM 770 C CA . GLU A 1 103 ? -17.820 -0.765 -24.084 1.00 42.62 103 GLU A CA 1
ATOM 771 C C . GLU A 1 103 ? -16.618 0.183 -23.844 1.00 42.62 103 GLU A C 1
ATOM 773 O O . GLU A 1 103 ? -16.573 0.952 -22.888 1.00 42.62 103 GLU A O 1
ATOM 778 N N . GLY A 1 104 ? -15.653 0.109 -24.770 1.00 48.66 104 GLY A N 1
ATOM 779 C CA . GLY A 1 104 ? -14.819 1.185 -25.331 1.00 48.66 104 GLY A CA 1
ATOM 780 C C . GLY A 1 104 ? -14.247 2.311 -24.455 1.00 48.66 104 GLY A C 1
ATOM 781 O O . GLY A 1 104 ? -14.956 3.239 -24.086 1.00 48.66 104 GLY A O 1
ATOM 782 N N . ALA A 1 105 ? -12.912 2.349 -24.339 1.00 50.91 105 ALA A N 1
ATOM 783 C CA . ALA A 1 105 ? -12.127 3.557 -24.636 1.00 50.91 105 ALA A CA 1
ATOM 784 C C . ALA A 1 105 ? -10.622 3.234 -24.729 1.00 50.91 105 ALA A C 1
ATOM 786 O O . ALA A 1 105 ? -9.981 2.907 -23.733 1.00 50.91 105 ALA A O 1
ATOM 787 N N . GLU A 1 106 ? -10.105 3.319 -25.957 1.00 44.66 106 GLU A N 1
ATOM 788 C CA . GLU A 1 106 ? -8.782 3.824 -26.358 1.00 44.66 106 GLU A CA 1
ATOM 789 C C . GLU A 1 106 ? -7.642 3.704 -25.320 1.00 44.66 106 GLU A C 1
ATOM 791 O O . GLU A 1 106 ? -7.516 4.495 -24.382 1.00 44.66 106 GLU A O 1
ATOM 796 N N . ALA A 1 107 ? -6.723 2.763 -25.546 1.00 52.94 107 ALA A N 1
ATOM 797 C CA . ALA A 1 107 ? -5.405 2.806 -24.930 1.00 52.94 107 ALA A CA 1
ATOM 798 C C . ALA A 1 107 ? -4.591 3.951 -25.558 1.00 52.94 107 ALA A C 1
ATOM 800 O O . ALA A 1 107 ? -3.857 3.742 -26.524 1.00 52.94 107 ALA A O 1
ATOM 801 N N . GLU A 1 108 ? -4.702 5.161 -25.009 1.00 48.75 108 GLU A N 1
ATOM 802 C CA . GLU A 1 108 ? -3.690 6.187 -25.242 1.00 48.75 108 GLU A CA 1
ATOM 803 C C . GLU A 1 108 ? -2.441 5.774 -24.452 1.00 48.75 108 GLU A C 1
ATOM 805 O O . GLU A 1 108 ? -2.396 5.794 -23.218 1.00 48.75 108 GLU A O 1
ATOM 810 N N . GLY A 1 109 ? -1.451 5.271 -25.188 1.00 47.91 109 GLY A N 1
ATOM 811 C CA . GLY A 1 109 ? -0.124 5.006 -24.667 1.00 47.91 109 GLY A CA 1
ATOM 812 C C . GLY A 1 109 ? 0.528 6.322 -24.275 1.00 47.91 109 GLY A C 1
ATOM 813 O O . GLY A 1 109 ? 1.138 6.974 -25.115 1.00 47.91 109 GLY A O 1
ATOM 814 N N . ASP A 1 110 ? 0.417 6.691 -23.000 1.00 41.56 110 ASP A N 1
ATOM 815 C CA . ASP A 1 110 ? 1.296 7.695 -22.412 1.00 41.56 110 ASP A CA 1
ATOM 816 C C . ASP A 1 110 ? 2.716 7.121 -22.411 1.00 41.56 110 ASP A C 1
ATOM 818 O O . ASP A 1 110 ? 3.040 6.139 -21.728 1.00 41.56 110 ASP A O 1
ATOM 822 N N . ALA A 1 111 ? 3.518 7.692 -23.302 1.00 51.47 111 ALA A N 1
ATOM 823 C CA . ALA A 1 111 ? 4.919 7.411 -23.486 1.00 51.47 111 ALA A CA 1
ATOM 824 C C . ALA A 1 111 ? 5.645 7.612 -22.153 1.00 51.47 111 ALA A C 1
ATOM 826 O O . ALA A 1 111 ? 5.669 8.704 -21.591 1.00 51.47 111 ALA A O 1
ATOM 827 N N . PHE A 1 112 ? 6.278 6.554 -21.648 1.00 44.62 112 PHE A N 1
ATOM 828 C CA . PHE A 1 112 ? 7.312 6.742 -20.643 1.00 44.62 112 PHE A CA 1
ATOM 829 C C . PHE A 1 112 ? 8.495 7.405 -21.343 1.00 44.62 112 PHE A C 1
ATOM 831 O O . PHE A 1 112 ? 9.252 6.740 -22.042 1.00 44.62 112 PHE A O 1
ATOM 838 N N . ASP A 1 113 ? 8.557 8.722 -21.165 1.00 44.78 113 ASP A N 1
ATOM 839 C CA . ASP A 1 113 ? 9.643 9.647 -21.469 1.00 44.78 113 ASP A CA 1
ATOM 840 C C . ASP A 1 113 ? 11.016 8.951 -21.490 1.00 44.78 113 ASP A C 1
ATOM 842 O O . ASP A 1 113 ? 11.530 8.491 -20.461 1.00 44.78 113 ASP A O 1
ATOM 846 N N . GLU A 1 114 ? 11.583 8.847 -22.696 1.00 51.97 114 GLU A N 1
ATOM 847 C CA . GLU A 1 114 ? 13.008 8.633 -22.916 1.00 51.97 114 GLU A CA 1
ATOM 848 C C . GLU A 1 114 ? 13.743 9.837 -22.322 1.00 51.97 114 GLU A C 1
ATOM 850 O O . GLU A 1 114 ? 13.959 10.845 -22.989 1.00 51.97 114 GLU A O 1
ATOM 855 N N . ALA A 1 115 ? 14.138 9.733 -21.053 1.00 51.31 115 ALA A N 1
ATOM 856 C CA . ALA A 1 115 ? 15.147 10.620 -20.501 1.00 51.31 115 ALA A CA 1
ATOM 857 C C . ALA A 1 115 ? 16.496 10.263 -21.141 1.00 51.31 115 ALA A C 1
ATOM 859 O O . ALA A 1 115 ? 17.237 9.399 -20.664 1.00 51.31 115 ALA A O 1
ATOM 860 N N . GLU A 1 116 ? 16.725 10.906 -22.283 1.00 48.59 116 GLU A N 1
ATOM 861 C CA . GLU A 1 116 ? 17.998 11.359 -22.832 1.00 48.59 116 GLU A CA 1
ATOM 862 C C . G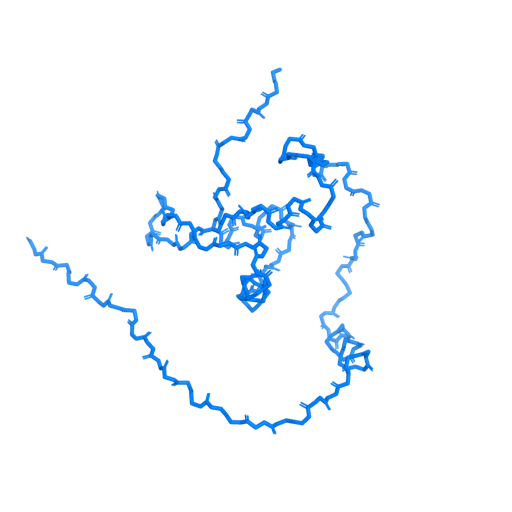LU A 1 116 ? 19.162 11.227 -21.831 1.00 48.59 116 GLU A C 1
ATOM 864 O O . GLU A 1 116 ? 19.283 11.963 -20.851 1.00 48.59 116 GLU A O 1
ATOM 869 N N . VAL A 1 117 ? 20.023 10.241 -22.082 1.00 57.44 117 VAL A N 1
ATOM 870 C CA . VAL A 1 117 ? 21.375 10.173 -21.525 1.00 57.44 117 VAL A CA 1
ATOM 871 C C . VAL A 1 117 ? 22.252 11.108 -22.353 1.00 57.44 117 VAL A C 1
ATOM 873 O O . VAL A 1 117 ? 22.768 10.711 -23.395 1.00 57.44 117 VAL A O 1
ATOM 876 N N . ASP A 1 118 ? 22.386 12.354 -21.900 1.00 49.00 118 ASP A N 1
ATOM 877 C CA . ASP A 1 118 ? 23.412 13.271 -22.403 1.00 49.00 118 ASP A CA 1
ATOM 878 C C . ASP A 1 118 ? 24.791 12.863 -21.839 1.00 49.00 118 ASP A C 1
ATOM 880 O O . ASP A 1 118 ? 24.891 12.362 -20.711 1.00 49.00 118 ASP A O 1
ATOM 884 N N . GLY A 1 119 ? 25.818 12.977 -22.686 1.00 48.16 119 GLY A N 1
ATOM 885 C CA . GLY A 1 119 ? 27.156 12.392 -22.517 1.00 48.16 119 GLY A CA 1
ATOM 886 C C . GLY A 1 119 ? 28.129 13.129 -21.603 1.00 48.16 119 GLY A C 1
ATOM 887 O O . GLY A 1 119 ? 27.816 14.218 -21.080 1.00 48.16 119 GLY A O 1
#

Sequence (119 aa):
MRRRASPSSLTRAGLSRLAGHDISRDILRHLKSLGVIAPGPRAPEPGAPIAWVTTPRFLQVFALGSLRDLPDLDTLDGPRVREAEDDGVEAALDDVLGPGDEEGAEAEGDAFDEAEVDG

InterPro domains:
  IPR005234 Chromosome segregation/condensation protein ScpB [PF04079] (10-73)
  IPR036388 Winged helix-like DNA-binding domain superfamily [G3DSA:1.10.10.10] (5-83)
  IPR036390 Winged helix DNA-binding domain superfamily [SSF46785] (9-64)

Radius of gyration: 18.17 Å; Cα contacts (8 Å, |Δi|>4): 82; chains: 1; bounding box: 48×38×46 Å

Secondary structure (DSSP, 8-state):
--------EEEHHHHHHHHTS---HHHHHHHHHTTSEEE-SPPSSTT-PPEEEE-HHHHHHTT-SSGGGSPPGGG--S-------TTTHHHHHHHHH----------------------

pLDDT: mean 71.39, std 18.92, range [36.06, 94.5]